Protein AF-A0A7K4URM5-F1 (afdb_monomer_lite)

InterPro domains:
  IPR019166 MICOS complex subunit MIC26/MIC27 [PF09769] (42-158)
  IPR033182 MICOS complex subunit MIC26/MIC27, animal [PTHR14564] (3-161)

pLDDT: mean 78.67, std 17.74, range [37.38, 96.62]

Secondary structure (DSSP, 8-state):
----PPPPP---PPP------PPPP----------GGGS-SS-PPPP-PPP--PPPPHHHHHHHHHHHHHHHHHHHHHHHHHHHHHHHHHHHHHHHHHHHHHHS--TTHHHHHHHHHHHHHHHHHHHTTS-TTHHHHHHHHHHHHHHHHH-HHHHHHHHT-

Foldseek 3Di:
DDDDDDDDDDDDDDDDDDDDDDDPDDDDDDDDDDDPVPDPPDDDDDDPDDDDDDDQDPVSVVVVVVVVVVVVVVVVVVVVVVVVVVVVVVVVVVVVVVVVCVVPPDPLPVVLVVQLVVQLVVQCVVCPPHDPCSNPCSSVVSSVVSNCVSPVVVVVVVVVD

Sequence (161 aa):
LSQVAKLAAVSSGLPFVCITVYAAAKEEYKSQLVKPDKLPIYGAPPPKSKYIEEQPGHLQQQLLAVRSTIGRYFGWCQSAYVFVKNGIMDSIQFGKDAYVYLNNPPPDFLPKATVVTVSGLAGVVLARKGSRFKKIAYPLGLTTVGYSVCYPAQSVVIAKV

Radius of gyration: 39.96 Å; chains: 1; bounding box: 80×60×84 Å

Organism: NCBI:txid337173

Structure (mmCIF, N/CA/C/O backbone):
data_AF-A0A7K4URM5-F1
#
_entry.id   AF-A0A7K4URM5-F1
#
loop_
_atom_site.group_PDB
_atom_site.id
_atom_site.type_symbol
_atom_site.label_atom_id
_atom_site.label_alt_id
_atom_site.label_comp_id
_atom_site.label_asym_id
_atom_site.label_entity_id
_atom_site.label_seq_id
_atom_site.pdbx_PDB_ins_code
_atom_site.Cartn_x
_atom_site.Cartn_y
_atom_site.Cartn_z
_atom_site.occupancy
_atom_site.B_iso_or_equiv
_atom_site.auth_seq_id
_atom_site.auth_comp_id
_atom_site.auth_asym_id
_atom_site.auth_atom_id
_atom_site.pdbx_PDB_model_num
ATOM 1 N N . LEU A 1 1 ? 15.299 20.041 58.512 1.00 41.16 1 LEU A N 1
ATOM 2 C CA . LEU A 1 1 ? 15.153 18.568 58.533 1.00 41.16 1 LEU A CA 1
ATOM 3 C C . LEU A 1 1 ? 13.776 18.233 57.978 1.00 41.16 1 LEU A C 1
ATOM 5 O O . LEU A 1 1 ? 12.783 18.473 58.647 1.00 41.16 1 LEU A O 1
ATOM 9 N N . SER A 1 2 ? 13.715 17.831 56.710 1.00 37.38 2 SER A N 1
ATOM 10 C CA . SER A 1 2 ? 12.476 17.563 55.970 1.00 37.38 2 SER A CA 1
ATOM 11 C C . SER A 1 2 ? 11.908 16.192 56.343 1.00 37.38 2 SER A C 1
ATOM 13 O O . SER A 1 2 ? 12.566 15.176 56.122 1.00 37.38 2 SER A O 1
ATOM 15 N N . GLN A 1 3 ? 10.696 16.156 56.894 1.00 40.53 3 GLN A N 1
ATOM 16 C CA . GLN A 1 3 ? 10.012 14.921 57.272 1.00 40.53 3 GLN A CA 1
ATOM 17 C C . GLN A 1 3 ? 9.171 14.423 56.088 1.00 40.53 3 GLN A C 1
ATOM 19 O O . GLN A 1 3 ? 8.219 15.075 55.668 1.00 40.53 3 GLN A O 1
ATOM 24 N N . VAL A 1 4 ? 9.560 13.283 55.513 1.00 46.72 4 VAL A N 1
ATOM 25 C CA . VAL A 1 4 ? 8.873 12.653 54.377 1.00 46.72 4 VAL A CA 1
ATOM 26 C C . VAL A 1 4 ? 7.826 11.684 54.922 1.00 46.72 4 VAL A C 1
ATOM 28 O O . VAL A 1 4 ? 8.173 10.659 55.506 1.00 46.72 4 VAL A O 1
ATOM 31 N N . ALA A 1 5 ? 6.544 11.999 54.741 1.00 44.53 5 ALA A N 1
ATOM 32 C CA . ALA A 1 5 ? 5.446 11.094 55.062 1.00 44.53 5 ALA A CA 1
ATOM 33 C C . ALA A 1 5 ? 5.187 10.148 53.875 1.00 44.53 5 ALA A C 1
ATOM 35 O O . ALA A 1 5 ? 4.855 10.591 52.777 1.00 44.53 5 ALA A O 1
ATOM 36 N N . LYS A 1 6 ? 5.350 8.837 54.086 1.00 46.41 6 LYS A N 1
ATOM 37 C CA . LYS A 1 6 ? 4.959 7.799 53.120 1.00 46.41 6 LYS A CA 1
ATOM 38 C C . LYS A 1 6 ? 3.453 7.538 53.231 1.00 46.41 6 LYS A C 1
ATOM 40 O O . LYS A 1 6 ? 3.000 7.067 54.269 1.00 46.41 6 LYS A O 1
ATOM 45 N N . LEU A 1 7 ? 2.698 7.781 52.157 1.00 46.56 7 LEU A N 1
ATOM 46 C CA . LEU A 1 7 ? 1.342 7.246 52.001 1.00 46.56 7 LEU A CA 1
ATOM 47 C C . LEU A 1 7 ? 1.430 5.785 51.539 1.00 46.56 7 LEU A C 1
ATOM 49 O O . LEU A 1 7 ? 1.971 5.502 50.471 1.00 46.56 7 LEU A O 1
ATOM 53 N N . ALA A 1 8 ? 0.886 4.867 52.334 1.00 50.28 8 ALA A N 1
ATOM 54 C CA . ALA A 1 8 ? 0.633 3.493 51.920 1.00 50.28 8 ALA A CA 1
ATOM 55 C C . ALA A 1 8 ? -0.807 3.384 51.395 1.00 50.28 8 ALA A C 1
ATOM 57 O O . ALA A 1 8 ? -1.750 3.838 52.042 1.00 50.28 8 ALA A O 1
ATOM 58 N N . ALA A 1 9 ? -0.960 2.805 50.205 1.00 51.31 9 ALA A N 1
ATOM 59 C CA . ALA A 1 9 ? -2.241 2.573 49.556 1.00 51.31 9 ALA A CA 1
ATOM 60 C C . ALA A 1 9 ? -2.998 1.432 50.255 1.00 51.31 9 ALA A C 1
ATOM 62 O O . ALA A 1 9 ? -2.504 0.307 50.316 1.00 51.31 9 ALA A O 1
ATOM 63 N N . VAL A 1 10 ? -4.203 1.712 50.756 1.00 51.28 10 VAL A N 1
ATOM 64 C CA . VAL A 1 10 ? -5.129 0.693 51.266 1.00 51.28 10 VAL A CA 1
ATOM 65 C C . VAL A 1 10 ? -6.229 0.506 50.226 1.00 51.28 10 VAL A C 1
ATOM 67 O O . VAL A 1 10 ? -6.997 1.422 49.945 1.00 51.28 10 VAL A O 1
ATOM 70 N N . SER A 1 11 ? -6.262 -0.680 49.619 1.00 47.03 11 SER A N 1
ATOM 71 C CA . SER A 1 11 ? -7.287 -1.102 48.663 1.00 47.03 11 SER A CA 1
ATOM 72 C C . SER A 1 11 ? -8.643 -1.221 49.365 1.00 47.03 11 SER A C 1
ATOM 74 O O . SER A 1 11 ? -8.797 -2.021 50.286 1.00 47.03 11 SER A O 1
ATOM 76 N N . SER A 1 12 ? -9.633 -0.444 48.925 1.00 51.66 12 SER A N 1
ATOM 77 C CA . SER A 1 12 ? -11.010 -0.473 49.421 1.00 51.66 12 SER A CA 1
ATOM 78 C C . SER A 1 12 ? -11.786 -1.661 48.837 1.00 51.66 12 SER A C 1
ATOM 80 O O . SER A 1 12 ? -12.265 -1.622 47.706 1.00 51.66 12 SER A O 1
ATOM 82 N N . GLY A 1 13 ? -11.931 -2.735 49.615 1.00 57.25 13 GLY A N 1
ATOM 83 C CA . GLY A 1 13 ? -12.899 -3.795 49.323 1.00 57.25 13 GLY A CA 1
ATOM 84 C C . GLY A 1 13 ? -14.325 -3.331 49.642 1.00 57.25 13 GLY A C 1
ATOM 85 O O . GLY A 1 13 ? -14.610 -2.953 50.775 1.00 57.25 13 GLY A O 1
ATOM 86 N N . LEU A 1 14 ? -15.218 -3.348 48.650 1.00 58.94 14 LEU A N 1
ATOM 87 C CA . LEU A 1 14 ? -16.664 -3.159 48.832 1.00 58.94 14 LEU A CA 1
ATOM 88 C C . LEU A 1 14 ? -17.258 -4.383 49.557 1.00 58.94 14 LEU A C 1
ATOM 90 O O . LEU A 1 14 ? -17.086 -5.499 49.062 1.00 58.94 14 LEU A O 1
ATOM 94 N N . PRO A 1 15 ? -17.974 -4.227 50.686 1.00 51.03 15 PRO A N 1
ATOM 95 C CA . PRO A 1 15 ? -18.645 -5.356 51.313 1.00 51.03 15 PRO A CA 1
ATOM 96 C C . PRO A 1 15 ? -19.917 -5.713 50.531 1.00 51.03 15 PRO A C 1
ATOM 98 O O . PRO A 1 15 ? -20.825 -4.897 50.375 1.00 51.03 15 PRO A O 1
ATOM 101 N N . PHE A 1 16 ? -19.982 -6.954 50.047 1.00 47.41 16 PHE A N 1
ATOM 102 C CA . PHE A 1 16 ? -21.214 -7.583 49.573 1.00 47.41 16 PHE A CA 1
ATOM 103 C C . PHE A 1 16 ? -22.203 -7.684 50.742 1.00 47.41 16 PHE A C 1
ATOM 105 O O . PHE A 1 16 ? -21.964 -8.417 51.701 1.00 47.41 16 PHE A O 1
ATOM 112 N N . VAL A 1 17 ? -23.318 -6.958 50.669 1.00 52.44 17 VAL A N 1
ATOM 113 C CA . VAL A 1 17 ? -24.430 -7.111 51.615 1.00 52.44 17 VAL A CA 1
ATOM 114 C C . VAL A 1 17 ? -25.369 -8.186 51.069 1.00 52.44 17 VAL A C 1
ATOM 116 O O . VAL A 1 17 ? -26.132 -7.941 50.138 1.00 52.44 17 VAL A O 1
ATOM 119 N N . CYS A 1 18 ? -25.304 -9.392 51.637 1.00 46.22 18 CYS A N 1
ATOM 120 C CA . CYS A 1 18 ? -26.307 -10.432 51.412 1.00 46.22 18 CYS A CA 1
ATOM 121 C C . CYS A 1 18 ? -27.510 -10.180 52.326 1.00 46.22 18 CYS A C 1
ATOM 123 O O . CYS A 1 18 ? -27.387 -10.221 53.549 1.00 46.22 18 CYS A O 1
ATOM 125 N N . ILE A 1 19 ? -28.676 -9.930 51.733 1.00 51.81 19 ILE A N 1
ATOM 126 C CA . ILE A 1 19 ? -29.947 -9.835 52.455 1.00 51.81 19 ILE A CA 1
ATOM 127 C C . ILE A 1 19 ? -30.524 -11.247 52.561 1.00 51.81 19 ILE A C 1
ATOM 129 O O . ILE A 1 19 ? -30.993 -11.808 51.571 1.00 51.81 19 ILE A O 1
ATOM 133 N N . THR A 1 20 ? -30.496 -11.824 53.759 1.00 46.25 20 THR A N 1
ATOM 134 C CA . THR A 1 20 ? -31.154 -13.105 54.037 1.00 46.25 20 THR A CA 1
ATOM 135 C C . THR A 1 20 ? -32.595 -12.833 54.454 1.00 46.25 20 THR A C 1
ATOM 137 O O . THR A 1 20 ? -32.854 -12.326 55.544 1.00 46.25 20 THR A O 1
ATOM 140 N N . VAL A 1 21 ? -33.543 -13.143 53.572 1.00 53.16 21 VAL A N 1
ATOM 141 C CA . VAL A 1 21 ? -34.976 -13.027 53.860 1.00 53.16 21 VAL A CA 1
ATOM 142 C C . VAL A 1 21 ? -35.427 -14.307 54.559 1.00 53.16 21 VAL A C 1
ATOM 144 O O . VAL A 1 21 ? -35.397 -15.383 53.964 1.00 53.16 21 VAL A O 1
ATOM 147 N N . TYR A 1 22 ? -35.847 -14.203 55.818 1.00 47.59 22 TYR A N 1
ATOM 148 C CA . TYR A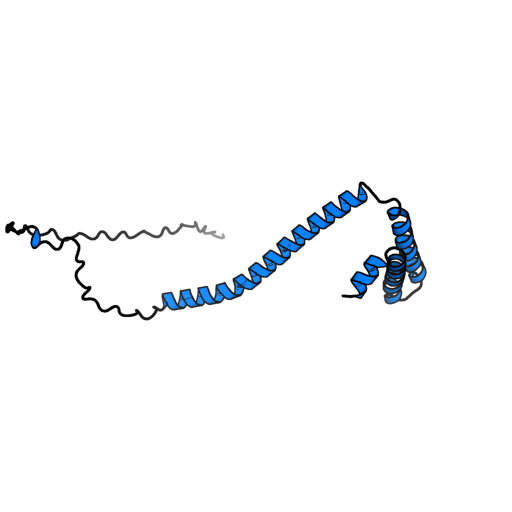 1 22 ? -36.501 -15.307 56.516 1.00 47.59 22 TYR A CA 1
ATOM 149 C C . TYR A 1 22 ? -37.979 -15.342 56.126 1.00 47.59 22 TYR A C 1
ATOM 151 O O . TYR A 1 22 ? -38.726 -14.396 56.375 1.00 47.59 22 TYR A O 1
ATOM 159 N N . ALA A 1 23 ? -38.399 -16.438 55.496 1.00 54.81 23 ALA A N 1
ATOM 160 C CA . ALA A 1 23 ? -39.809 -16.721 55.281 1.00 54.81 23 ALA A CA 1
ATOM 161 C C . ALA A 1 23 ? -40.463 -17.043 56.632 1.00 54.81 23 ALA A C 1
ATOM 163 O O . ALA A 1 23 ? -39.982 -17.909 57.365 1.00 54.81 23 ALA A O 1
ATOM 164 N N . ALA A 1 24 ? -41.550 -16.338 56.953 1.00 47.06 24 ALA A N 1
ATOM 165 C CA . ALA A 1 24 ? -42.372 -16.620 58.122 1.00 47.06 24 ALA A CA 1
ATOM 166 C C . ALA A 1 24 ? -42.813 -18.090 58.098 1.00 47.06 24 ALA A C 1
ATOM 168 O O . ALA A 1 24 ? -43.353 -18.569 57.095 1.00 47.06 24 ALA A O 1
ATOM 169 N N . ALA A 1 25 ? -42.549 -18.803 59.195 1.00 51.69 25 ALA A N 1
ATOM 170 C CA . ALA A 1 25 ? -43.006 -20.168 59.382 1.00 51.69 25 ALA A CA 1
ATOM 171 C C . ALA A 1 25 ? -44.529 -20.201 59.209 1.00 51.69 25 ALA A C 1
ATOM 173 O O . ALA A 1 25 ? -45.259 -19.454 59.861 1.00 51.69 25 ALA A O 1
ATOM 174 N N . LYS A 1 26 ? -45.000 -21.033 58.275 1.00 48.06 26 LYS A N 1
ATOM 175 C CA . LYS A 1 26 ? -46.424 -21.320 58.131 1.00 48.06 26 LYS A CA 1
ATOM 176 C C . LYS A 1 26 ? -46.890 -21.991 59.418 1.00 48.06 26 LYS A C 1
ATOM 178 O O . LYS A 1 26 ? -46.467 -23.105 59.707 1.00 48.06 26 LYS A O 1
ATOM 183 N N . GLU A 1 27 ? -47.761 -21.299 60.139 1.00 52.41 27 GLU A N 1
ATOM 184 C CA . GLU A 1 27 ? -48.653 -21.873 61.144 1.00 52.41 27 GLU A CA 1
ATOM 185 C C . GLU A 1 27 ? -49.268 -23.183 60.616 1.00 52.41 27 GLU A C 1
ATOM 187 O O . GLU A 1 27 ? -49.679 -23.267 59.451 1.00 52.41 27 GLU A O 1
ATOM 192 N N . GLU A 1 28 ? -49.297 -24.211 61.466 1.00 48.06 28 GLU A N 1
ATOM 193 C CA . GLU A 1 28 ? -49.818 -25.540 61.145 1.00 48.06 28 GLU A CA 1
ATOM 194 C C . GLU A 1 28 ? -51.297 -25.463 60.746 1.00 48.06 28 GLU A C 1
ATOM 196 O O . GLU A 1 28 ? -52.201 -25.252 61.556 1.00 48.06 28 GLU A O 1
ATOM 201 N N . TYR A 1 29 ? -51.561 -25.658 59.457 1.00 50.56 29 TYR A N 1
ATOM 202 C CA . TYR A 1 29 ? -52.914 -25.773 58.937 1.00 50.56 29 TYR A CA 1
ATOM 203 C C . TYR A 1 29 ? -53.456 -27.180 59.222 1.00 50.56 29 TYR A C 1
ATOM 205 O O . TYR A 1 29 ? -52.931 -28.170 58.709 1.00 50.56 29 TYR A O 1
ATOM 213 N N . LYS A 1 30 ? -54.541 -27.270 60.006 1.00 49.47 30 LYS A N 1
ATOM 214 C CA . LYS A 1 30 ? -55.356 -28.488 60.151 1.00 49.47 30 LYS A CA 1
ATOM 215 C C . LYS A 1 30 ? -55.740 -29.008 58.765 1.00 49.47 30 LYS A C 1
ATOM 217 O O . LYS A 1 30 ? -56.446 -28.329 58.024 1.00 49.47 30 LYS A O 1
ATOM 222 N N . SER A 1 31 ? -55.302 -30.215 58.423 1.00 49.12 31 SER A N 1
ATOM 223 C CA . SER A 1 31 ? -55.581 -30.858 57.140 1.00 49.12 31 SER A CA 1
ATOM 224 C C . SER A 1 31 ? -57.080 -31.128 56.965 1.00 49.12 31 SER A C 1
ATOM 226 O O . SER A 1 31 ? -57.623 -32.138 57.407 1.00 49.12 31 SER A O 1
ATOM 228 N N . GLN A 1 32 ? -57.771 -30.215 56.285 1.00 60.09 32 GLN A N 1
ATOM 229 C CA . GLN A 1 32 ? -59.084 -30.487 55.715 1.00 60.09 32 GLN A CA 1
ATOM 230 C C . GLN A 1 32 ? -58.893 -31.344 54.455 1.00 60.09 32 GLN A C 1
ATOM 232 O O . GLN A 1 32 ? -58.167 -30.963 53.538 1.00 60.09 32 GLN A O 1
ATOM 237 N N . LEU A 1 33 ? -59.516 -32.523 54.415 1.00 59.22 33 LEU A N 1
ATOM 238 C CA . LEU A 1 33 ? -59.434 -33.454 53.289 1.00 59.22 33 LEU A CA 1
ATOM 239 C C . LEU A 1 33 ? -60.178 -32.868 52.073 1.00 59.22 33 LEU A C 1
ATOM 241 O O . LEU A 1 33 ? -61.408 -32.820 52.053 1.00 59.22 33 LEU A O 1
ATOM 245 N N . VAL A 1 34 ? -59.438 -32.395 51.066 1.00 61.19 34 VAL A N 1
ATOM 246 C CA . VAL A 1 34 ? -59.984 -31.810 49.827 1.00 61.19 34 VAL A CA 1
ATOM 247 C C . VAL A 1 34 ? -59.828 -32.804 48.672 1.00 61.19 34 VAL A C 1
ATOM 249 O O . VAL A 1 34 ? -58.768 -33.399 48.496 1.00 61.19 34 VAL A O 1
ATOM 252 N N . LYS A 1 35 ? -60.894 -33.000 47.883 1.00 59.56 35 LYS A N 1
ATOM 253 C CA . LYS A 1 35 ? -60.892 -33.887 46.705 1.00 59.56 35 LYS A CA 1
ATOM 254 C C . LYS A 1 35 ? -59.940 -33.362 45.610 1.00 59.56 35 LYS A C 1
ATOM 256 O O . LYS A 1 35 ? -59.932 -32.153 45.374 1.00 59.56 35 LYS A O 1
ATOM 261 N N . PRO A 1 36 ? -59.207 -34.239 44.898 1.00 60.53 36 PRO A N 1
ATOM 262 C CA . PRO A 1 36 ? -58.201 -33.845 43.905 1.00 60.53 36 PRO A CA 1
ATOM 263 C C . PRO A 1 36 ? -58.746 -32.996 42.743 1.00 60.53 36 PRO A C 1
ATOM 265 O O . PRO A 1 36 ? -58.026 -32.144 42.238 1.00 60.53 36 PRO A O 1
ATOM 268 N N . ASP A 1 37 ? -60.034 -33.116 42.404 1.00 60.41 37 ASP A N 1
ATOM 269 C CA . ASP A 1 37 ? -60.695 -32.304 41.362 1.00 60.41 37 ASP A CA 1
ATOM 270 C C . ASP A 1 37 ? -60.879 -30.821 41.735 1.00 60.41 37 ASP A C 1
ATOM 272 O O . ASP A 1 37 ? -61.262 -29.998 40.905 1.00 60.41 37 ASP A O 1
ATOM 276 N N . LYS A 1 38 ? -60.659 -30.465 43.006 1.00 58.09 38 LYS A N 1
ATOM 277 C CA . LYS A 1 38 ? -60.761 -29.090 43.525 1.00 58.09 38 LYS A CA 1
ATOM 278 C C . LYS A 1 38 ? -59.392 -28.429 43.702 1.00 58.09 38 LYS A C 1
ATOM 280 O O . LYS A 1 38 ? -59.335 -27.275 44.122 1.00 58.09 38 LYS A O 1
ATOM 285 N N . LEU A 1 39 ? -58.301 -29.141 43.414 1.00 60.12 39 LEU A N 1
ATOM 286 C CA . LEU A 1 39 ? -56.954 -28.586 43.471 1.00 60.12 39 LEU A CA 1
ATOM 287 C C . LEU A 1 39 ? -56.656 -27.896 42.132 1.00 60.12 39 LEU A C 1
ATOM 289 O O . LEU A 1 39 ? -56.814 -28.519 41.084 1.00 60.12 39 LEU A O 1
ATOM 293 N N . PRO A 1 40 ? -56.247 -26.618 42.118 1.00 61.84 40 PRO A N 1
ATOM 294 C CA . PRO A 1 40 ? -55.874 -25.946 40.881 1.00 61.84 40 PRO A CA 1
ATOM 295 C C . PRO A 1 40 ? -54.568 -26.562 40.365 1.00 61.84 40 PRO A C 1
ATOM 297 O O . PRO A 1 40 ? -53.489 -26.186 40.810 1.00 61.84 40 PRO A O 1
ATOM 300 N N . ILE A 1 41 ? -54.659 -27.539 39.457 1.00 65.19 41 ILE A N 1
ATOM 301 C CA . ILE A 1 41 ? -53.486 -28.317 39.030 1.00 65.19 41 ILE A CA 1
ATOM 302 C C . ILE A 1 41 ? -52.531 -27.466 38.165 1.00 65.19 41 ILE A C 1
ATOM 304 O O . ILE A 1 41 ? -51.325 -27.625 38.297 1.00 65.19 41 ILE A O 1
ATOM 308 N N . TYR A 1 42 ? -53.017 -26.495 37.373 1.00 66.62 42 TYR A N 1
ATOM 309 C CA . TYR A 1 42 ? -52.151 -25.603 36.564 1.00 66.62 42 TYR A CA 1
ATOM 310 C C . TYR A 1 42 ? -52.727 -24.195 36.296 1.00 66.62 42 TYR A C 1
ATOM 312 O O . TYR A 1 42 ? -52.409 -23.562 35.292 1.00 66.62 42 TYR A O 1
ATOM 320 N N . GLY A 1 43 ? -53.593 -23.674 37.167 1.00 63.44 43 GLY A N 1
ATOM 321 C CA . GLY A 1 43 ? -54.146 -22.325 37.007 1.00 63.44 43 GLY A CA 1
ATOM 322 C C . GLY A 1 43 ? -53.358 -21.295 37.807 1.00 63.44 43 GLY A C 1
ATOM 323 O O . GLY A 1 43 ? -53.650 -21.111 38.987 1.00 63.44 43 GLY A O 1
ATOM 324 N N . ALA A 1 44 ? -52.383 -20.616 37.195 1.00 64.44 44 ALA A N 1
ATOM 325 C CA . ALA A 1 44 ? -51.766 -19.453 37.831 1.00 64.44 44 ALA A CA 1
ATOM 326 C C . ALA A 1 44 ? -52.858 -18.385 38.062 1.00 64.44 44 ALA A C 1
ATOM 328 O O . ALA A 1 44 ? -53.529 -17.998 37.101 1.00 64.44 44 ALA A O 1
ATOM 329 N N . PRO A 1 45 ? -53.098 -17.935 39.308 1.00 68.50 45 PRO A N 1
ATOM 330 C CA . PRO A 1 45 ? -54.133 -16.947 39.579 1.00 68.50 45 PRO A CA 1
ATOM 331 C C . PRO A 1 45 ? -53.834 -15.658 38.798 1.00 68.50 45 PRO A C 1
ATOM 333 O O . PRO A 1 45 ? -52.668 -15.259 38.731 1.00 68.50 45 PRO A O 1
ATOM 336 N N . PRO A 1 46 ? -54.849 -14.995 38.209 1.00 67.50 46 PRO A N 1
ATOM 337 C CA . PRO A 1 46 ? -54.627 -13.771 37.456 1.00 67.50 46 PRO A CA 1
ATOM 338 C C . PRO A 1 46 ? -53.945 -12.740 38.367 1.00 67.50 46 PRO A C 1
ATOM 340 O O . PRO A 1 46 ? -54.421 -12.508 39.488 1.00 67.50 46 PRO A O 1
ATOM 343 N N . PRO A 1 47 ? -52.812 -12.155 37.940 1.00 66.12 47 PRO A N 1
ATOM 344 C CA . PRO A 1 47 ? -52.060 -11.240 38.779 1.00 66.12 47 PRO A CA 1
ATOM 345 C C . PRO A 1 47 ? -52.937 -10.030 39.108 1.00 66.12 47 PRO A C 1
ATOM 347 O O . PRO A 1 47 ? -53.405 -9.319 38.224 1.00 66.12 47 PRO A O 1
ATOM 350 N N . LYS A 1 48 ? -53.170 -9.790 40.403 1.00 64.31 48 LYS A N 1
ATOM 351 C CA . LYS A 1 48 ? -53.929 -8.626 40.903 1.00 64.31 48 LYS A CA 1
ATOM 352 C C . LYS A 1 48 ? -53.147 -7.310 40.796 1.00 64.31 48 LYS A C 1
ATOM 354 O O . LYS A 1 48 ? -53.655 -6.257 41.168 1.00 64.31 48 LYS A O 1
ATOM 359 N N . SER A 1 49 ? -51.900 -7.365 40.341 1.00 72.62 49 SER A N 1
ATOM 360 C CA . SER A 1 49 ? -51.022 -6.213 40.185 1.00 72.62 49 SER A CA 1
ATOM 361 C C . SER A 1 49 ? -51.197 -5.595 38.801 1.00 72.62 49 SER A C 1
ATOM 363 O O . SER A 1 49 ? -50.969 -6.251 37.785 1.00 72.62 49 SER A O 1
ATOM 365 N N . LYS A 1 50 ? -51.550 -4.310 38.763 1.00 69.88 50 LYS A N 1
ATOM 366 C CA . LYS A 1 50 ? -51.492 -3.504 37.544 1.00 69.88 50 LYS A CA 1
ATOM 367 C C . LYS A 1 50 ? -50.020 -3.222 37.237 1.00 69.88 50 LYS A C 1
ATOM 369 O O . LYS A 1 50 ? -49.332 -2.661 38.085 1.00 69.88 50 LYS A O 1
ATOM 374 N N . TYR A 1 51 ? -49.540 -3.624 36.062 1.00 67.62 51 TYR A N 1
ATOM 375 C CA . TYR A 1 51 ? -48.212 -3.227 35.596 1.00 67.62 51 TYR A CA 1
ATOM 376 C C . TYR A 1 51 ? -48.217 -1.708 35.397 1.00 67.62 51 TYR A C 1
ATOM 378 O O . TYR A 1 51 ? -49.015 -1.181 34.619 1.00 67.62 51 TYR A O 1
ATOM 386 N N . ILE A 1 52 ? -47.402 -1.010 36.180 1.00 67.88 52 ILE A N 1
ATOM 387 C CA . ILE A 1 52 ? -47.185 0.429 36.064 1.00 67.88 52 ILE A CA 1
ATOM 388 C C . ILE A 1 52 ? -45.808 0.568 35.433 1.00 67.88 52 ILE A C 1
ATOM 390 O O . ILE A 1 52 ? -44.831 0.086 36.001 1.00 67.88 52 ILE A O 1
ATOM 394 N N . GLU A 1 53 ? -45.747 1.187 34.257 1.00 69.25 53 GLU A N 1
ATOM 395 C CA . GLU A 1 53 ? -44.483 1.535 33.615 1.00 69.25 53 GLU A CA 1
ATOM 396 C C . GLU A 1 53 ? -43.717 2.464 34.574 1.00 69.25 53 GLU A C 1
ATOM 398 O O . GLU A 1 53 ? -44.127 3.607 34.802 1.00 69.25 53 GLU A O 1
ATOM 403 N N . GLU A 1 54 ? -42.660 1.959 35.214 1.00 68.56 54 GLU A N 1
ATOM 404 C CA . GLU A 1 54 ? -41.830 2.781 36.091 1.00 68.56 54 GLU A CA 1
ATOM 405 C C . GLU A 1 54 ? -41.173 3.876 35.252 1.00 68.56 54 GLU A C 1
ATOM 407 O O . GLU A 1 54 ? -40.477 3.598 34.271 1.00 68.56 54 GLU A O 1
ATOM 412 N N . GLN A 1 55 ? -41.390 5.139 35.633 1.00 71.81 55 GLN A N 1
ATOM 413 C CA . GLN A 1 55 ? -40.644 6.225 35.014 1.00 71.81 55 GLN A CA 1
ATOM 414 C C . GLN A 1 55 ? -39.147 5.994 35.244 1.00 71.81 55 GLN A C 1
ATOM 416 O O . GLN A 1 55 ? -38.747 5.718 36.379 1.00 71.81 55 GLN A O 1
ATOM 421 N N . PRO A 1 56 ? -38.314 6.114 34.194 1.00 73.62 56 PRO A N 1
ATOM 422 C CA . PRO A 1 56 ? -36.902 5.793 34.291 1.00 73.62 56 PRO A CA 1
ATOM 423 C C . PRO A 1 56 ? -36.250 6.666 35.359 1.00 73.62 56 PRO A C 1
ATOM 425 O O . PRO A 1 56 ? -36.253 7.896 35.264 1.00 73.62 56 PRO A O 1
ATOM 428 N N . GLY A 1 57 ? -35.686 6.016 36.375 1.00 83.06 57 GLY A N 1
ATOM 429 C CA . GLY A 1 57 ? -35.010 6.698 37.468 1.00 83.06 57 GLY A CA 1
ATOM 430 C C . GLY A 1 57 ? -33.812 7.508 36.969 1.00 83.06 57 GLY A C 1
ATOM 431 O O . GLY A 1 57 ? -33.278 7.273 35.881 1.00 83.06 57 GLY A O 1
ATOM 432 N N . HIS A 1 58 ? -33.329 8.439 37.791 1.00 81.19 58 HIS A N 1
ATOM 433 C CA . HIS A 1 58 ? -32.220 9.327 37.419 1.00 81.19 58 HIS A CA 1
ATOM 434 C C . HIS A 1 58 ? -30.960 8.553 36.971 1.00 81.19 58 HIS A C 1
ATOM 436 O O . HIS A 1 58 ? -30.280 8.943 36.024 1.00 81.19 58 HIS A O 1
ATOM 442 N N . LEU A 1 59 ? -30.700 7.391 37.585 1.00 86.94 59 LEU A N 1
ATOM 443 C CA . LEU A 1 59 ? -29.608 6.488 37.204 1.00 86.94 59 LEU A CA 1
ATOM 444 C C . LEU A 1 59 ? -29.832 5.811 35.843 1.00 86.94 59 LEU A C 1
ATOM 446 O O . LEU A 1 59 ? -28.891 5.675 35.063 1.00 86.94 59 LEU A O 1
ATOM 450 N N . GLN A 1 60 ? -31.067 5.413 35.525 1.00 85.19 60 GLN A N 1
ATOM 451 C CA . GLN A 1 60 ? -31.394 4.829 34.221 1.00 85.19 60 GLN A CA 1
ATOM 452 C C . GLN A 1 60 ? -31.259 5.872 33.109 1.00 85.19 60 GLN A C 1
ATOM 454 O O . GLN A 1 60 ? -30.727 5.559 32.046 1.00 85.19 60 GLN A O 1
ATOM 459 N N . GLN A 1 61 ? -31.656 7.121 33.369 1.00 87.06 61 GLN A N 1
ATOM 460 C CA . GLN A 1 61 ? -31.463 8.233 32.435 1.00 87.06 61 GLN A CA 1
ATOM 461 C C . GLN A 1 61 ? -29.975 8.520 32.189 1.00 87.06 61 GLN A C 1
ATOM 463 O O . GLN A 1 61 ? -29.566 8.682 31.040 1.00 87.06 61 GLN A O 1
ATOM 468 N N . GLN A 1 62 ? -29.148 8.514 33.239 1.00 89.06 62 GLN A N 1
ATOM 469 C CA . GLN A 1 62 ? -27.693 8.671 33.120 1.00 89.06 62 GLN A CA 1
ATOM 470 C C . GLN A 1 62 ? -27.065 7.529 32.304 1.00 89.06 62 GLN A C 1
ATOM 472 O O . GLN A 1 62 ? -26.278 7.781 31.394 1.00 89.06 62 GLN A O 1
ATOM 477 N N . LEU A 1 63 ? -27.457 6.276 32.556 1.00 90.19 63 LEU A N 1
ATOM 478 C CA . LEU A 1 63 ? -26.978 5.120 31.790 1.00 90.19 63 LEU A CA 1
ATOM 479 C C . LEU A 1 63 ? -27.417 5.162 30.324 1.00 90.19 63 LEU A C 1
ATOM 481 O O . LEU A 1 63 ? -26.631 4.829 29.439 1.00 90.19 63 LEU A O 1
ATOM 485 N N . LEU A 1 64 ? -28.646 5.598 30.048 1.00 87.62 64 LEU A N 1
ATOM 486 C CA . LEU A 1 64 ? -29.137 5.816 28.688 1.00 87.62 64 LEU A CA 1
ATOM 487 C C . LEU A 1 64 ? -28.344 6.921 27.981 1.00 87.62 64 LEU A C 1
ATOM 489 O O . LEU A 1 64 ? -27.941 6.740 26.831 1.00 87.62 64 LEU A O 1
ATOM 493 N N . ALA A 1 65 ? -28.055 8.027 28.672 1.00 87.44 65 ALA A N 1
ATOM 494 C CA . ALA A 1 65 ? -27.244 9.116 28.139 1.00 87.44 65 ALA A CA 1
ATOM 495 C C . ALA A 1 65 ? -25.826 8.638 27.798 1.00 87.44 65 ALA A C 1
ATOM 497 O O . ALA A 1 65 ? -25.368 8.851 26.672 1.00 87.44 65 ALA A O 1
ATOM 498 N N . VAL A 1 66 ? -25.179 7.908 28.711 1.00 90.94 66 VAL A N 1
ATOM 499 C CA . VAL A 1 66 ? -23.856 7.295 28.505 1.00 90.94 66 VAL A CA 1
ATOM 500 C C . VAL A 1 66 ? -23.883 6.294 27.346 1.00 90.94 66 VAL A C 1
ATOM 502 O O . VAL A 1 66 ? -23.039 6.340 26.454 1.00 90.94 66 VAL A O 1
ATOM 505 N N . ARG A 1 67 ? -24.892 5.422 27.278 1.00 88.44 67 ARG A N 1
ATOM 506 C CA . ARG A 1 67 ? -25.040 4.451 26.184 1.00 88.44 67 ARG A CA 1
ATOM 507 C C . ARG A 1 67 ? -25.232 5.133 24.829 1.00 88.44 67 ARG A C 1
ATOM 509 O O . ARG A 1 67 ? -24.635 4.708 23.842 1.00 88.44 67 ARG A O 1
ATOM 516 N N . SER A 1 68 ? -26.034 6.196 24.778 1.00 83.38 68 SER A N 1
ATOM 517 C CA . SER A 1 68 ? -26.280 6.951 23.544 1.00 83.38 68 SER A CA 1
ATOM 518 C C . SER A 1 68 ? -25.034 7.702 23.055 1.00 83.38 68 SER A C 1
ATOM 520 O O . SER A 1 68 ? -24.781 7.763 21.850 1.00 83.38 68 SER A O 1
ATOM 522 N N . THR A 1 69 ? -24.212 8.216 23.976 1.00 83.75 69 THR A N 1
ATOM 523 C CA . THR A 1 69 ? -22.944 8.887 23.651 1.00 83.75 69 THR A CA 1
ATOM 524 C C . THR A 1 69 ? -21.879 7.893 23.199 1.00 83.75 69 THR A C 1
ATOM 526 O O . THR A 1 69 ? -21.231 8.128 22.179 1.00 83.75 69 THR A O 1
ATOM 529 N N . ILE A 1 70 ? -21.752 6.746 23.876 1.00 88.31 70 ILE A N 1
ATOM 530 C CA . ILE A 1 70 ? -20.822 5.674 23.487 1.00 88.31 70 ILE A CA 1
ATOM 531 C C . ILE A 1 70 ? -21.164 5.119 22.098 1.00 88.31 70 ILE A C 1
ATOM 533 O O . ILE A 1 70 ? -20.263 4.897 21.289 1.00 88.31 70 ILE A O 1
ATOM 537 N N . GLY A 1 71 ? -22.453 4.954 21.778 1.00 81.88 71 GLY A N 1
ATOM 538 C CA . GLY A 1 71 ? -22.891 4.451 20.472 1.00 81.88 71 GLY A CA 1
ATOM 539 C C . GLY A 1 71 ? -22.392 5.291 19.289 1.00 81.88 71 GLY A C 1
ATOM 540 O O . GLY A 1 71 ? -21.974 4.731 18.276 1.00 81.88 71 GLY A O 1
ATOM 541 N N . ARG A 1 72 ? -22.353 6.626 19.427 1.00 76.88 72 ARG A N 1
ATOM 542 C CA . ARG A 1 72 ? -21.819 7.523 18.382 1.00 76.88 72 ARG A CA 1
ATOM 543 C C . ARG A 1 72 ? -20.310 7.371 18.181 1.00 76.88 72 ARG A C 1
ATOM 545 O O . ARG A 1 72 ? -19.850 7.393 17.044 1.00 76.88 72 ARG A O 1
ATOM 552 N N . TYR A 1 73 ? -19.548 7.177 19.257 1.00 78.38 73 TYR A N 1
ATOM 553 C CA . TYR A 1 73 ? -18.099 6.967 19.171 1.00 78.38 73 TYR A CA 1
ATOM 554 C C . TYR A 1 73 ? -17.733 5.598 18.587 1.00 78.38 73 TYR A C 1
ATOM 556 O O . TYR A 1 73 ? -16.753 5.478 17.849 1.00 78.38 73 TYR A 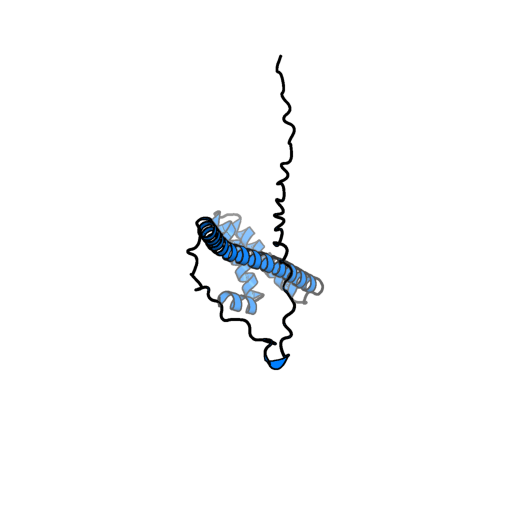O 1
ATOM 564 N N . PHE A 1 74 ? -18.533 4.571 18.879 1.00 87.62 74 PHE A N 1
ATOM 565 C CA . PHE A 1 74 ? -18.244 3.207 18.450 1.00 87.62 74 PHE A CA 1
ATOM 566 C C . PHE A 1 74 ? -18.274 3.049 16.924 1.00 87.62 74 PHE A C 1
ATOM 568 O O . PHE A 1 74 ? -17.386 2.410 16.369 1.00 87.62 74 PHE A O 1
ATOM 575 N N . GLY A 1 75 ? -19.221 3.691 16.228 1.00 83.75 75 GLY A N 1
ATOM 576 C CA . GLY A 1 75 ? -19.310 3.619 14.763 1.00 83.75 75 GLY A CA 1
ATOM 577 C C . GLY A 1 75 ? -18.082 4.196 14.045 1.00 83.75 75 GLY A C 1
ATOM 578 O O . GLY A 1 75 ? -17.569 3.595 13.097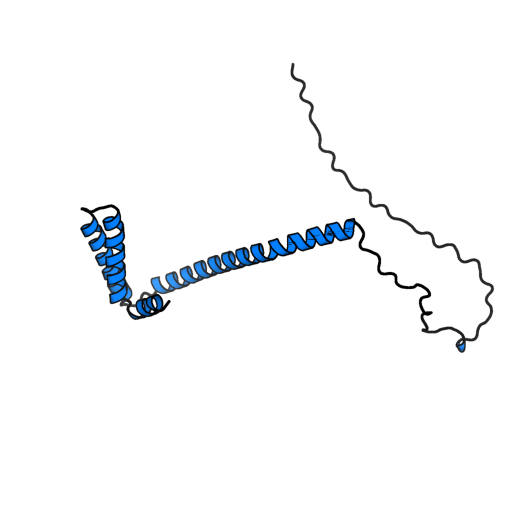 1.00 83.75 75 GLY A O 1
ATOM 579 N N . TRP A 1 76 ? -17.558 5.326 14.530 1.00 86.19 76 TRP A N 1
ATOM 580 C CA . TRP A 1 76 ? -16.333 5.936 13.995 1.00 86.19 76 TRP A CA 1
ATOM 581 C C . TRP A 1 76 ? -15.096 5.084 14.287 1.00 86.19 76 TRP A C 1
ATOM 583 O O . TRP A 1 76 ? -14.298 4.824 13.388 1.00 86.19 76 TRP A O 1
ATOM 593 N N . CYS A 1 77 ? -14.964 4.596 15.524 1.00 87.44 77 CYS A N 1
ATOM 594 C CA . CYS A 1 77 ? -13.849 3.742 15.929 1.00 87.44 77 CYS A CA 1
ATOM 595 C C . CYS A 1 77 ? -13.830 2.422 15.144 1.00 87.44 77 CYS A C 1
ATOM 597 O O . CYS A 1 77 ? -12.789 2.019 14.629 1.00 87.44 77 CYS A O 1
ATOM 599 N N . GLN A 1 78 ? -14.991 1.786 14.974 1.00 91.62 78 GLN A N 1
ATOM 600 C CA . GLN A 1 78 ? -15.131 0.564 14.188 1.00 91.62 78 GLN A CA 1
ATOM 601 C C . GLN A 1 78 ? -14.745 0.793 12.723 1.00 91.62 78 GLN A C 1
ATOM 603 O O . GLN A 1 78 ? -14.022 -0.019 12.150 1.00 91.62 78 GLN A O 1
ATOM 608 N N . SER A 1 79 ? -15.172 1.909 12.131 1.00 88.94 79 SER A N 1
ATOM 609 C CA . SER A 1 79 ? -14.827 2.252 10.746 1.00 88.94 79 SER A CA 1
ATOM 610 C C . SER A 1 79 ? -13.322 2.475 10.577 1.00 88.94 79 SER A C 1
ATOM 612 O O . SER A 1 79 ? -12.715 1.914 9.666 1.00 88.94 79 SER A O 1
ATOM 614 N N . ALA A 1 80 ? -12.697 3.224 11.490 1.00 93.56 80 ALA A N 1
ATOM 615 C CA . ALA A 1 80 ? -11.252 3.439 11.491 1.00 93.56 80 ALA A CA 1
ATOM 616 C C . ALA A 1 80 ? -10.477 2.126 11.689 1.00 93.56 80 ALA A C 1
ATOM 618 O O . ALA A 1 80 ? -9.507 1.864 10.981 1.00 93.56 80 ALA A O 1
ATOM 619 N N . TYR A 1 81 ? -10.934 1.264 12.599 1.00 94.31 81 TYR A N 1
ATOM 620 C CA . TYR A 1 81 ? -10.333 -0.045 12.836 1.00 94.31 81 TYR A CA 1
ATOM 621 C C . TYR A 1 81 ? -10.406 -0.945 11.598 1.00 94.31 81 TYR A C 1
ATOM 623 O O . TYR A 1 81 ? -9.403 -1.548 11.220 1.00 94.31 81 TYR A O 1
ATOM 631 N N . VAL A 1 82 ? -11.566 -1.015 10.936 1.00 95.19 82 VAL A N 1
ATOM 632 C CA . VAL A 1 82 ? -11.735 -1.795 9.701 1.00 95.19 82 VAL A CA 1
ATOM 633 C C . VAL A 1 82 ? -10.855 -1.238 8.584 1.00 95.19 82 VAL A C 1
ATOM 635 O O . VAL A 1 82 ? -10.205 -2.018 7.895 1.00 95.19 82 VAL A O 1
ATOM 638 N N . PHE A 1 83 ? -10.767 0.086 8.441 1.00 94.62 83 PHE A N 1
ATOM 639 C CA . PHE A 1 83 ? -9.884 0.714 7.459 1.00 94.62 83 PHE A CA 1
ATOM 640 C C . PHE A 1 83 ? -8.414 0.350 7.699 1.00 94.62 83 PHE A C 1
ATOM 642 O O . PHE A 1 83 ? -7.733 -0.088 6.776 1.00 94.62 83 PHE A O 1
ATOM 649 N N . VAL A 1 84 ? -7.936 0.456 8.942 1.00 96.62 84 VAL A N 1
ATOM 650 C CA . VAL A 1 84 ? -6.557 0.091 9.301 1.00 96.62 84 VAL A CA 1
ATOM 651 C C . VAL A 1 84 ? -6.310 -1.398 9.074 1.00 96.62 84 VAL A C 1
ATOM 653 O O . VAL A 1 84 ? -5.303 -1.769 8.478 1.00 96.62 84 VAL A O 1
ATOM 656 N N . LYS A 1 85 ? -7.237 -2.263 9.499 1.00 95.62 85 LYS A N 1
ATOM 657 C CA . LYS A 1 85 ? -7.135 -3.712 9.299 1.00 95.62 85 LYS A CA 1
ATOM 658 C C . LYS A 1 85 ? -7.042 -4.066 7.814 1.00 95.62 85 LYS A C 1
ATOM 660 O O . LYS A 1 85 ? -6.173 -4.851 7.438 1.00 95.62 85 LYS A O 1
ATOM 665 N N . ASN A 1 86 ? -7.913 -3.489 6.990 1.00 95.69 86 ASN A N 1
ATOM 666 C 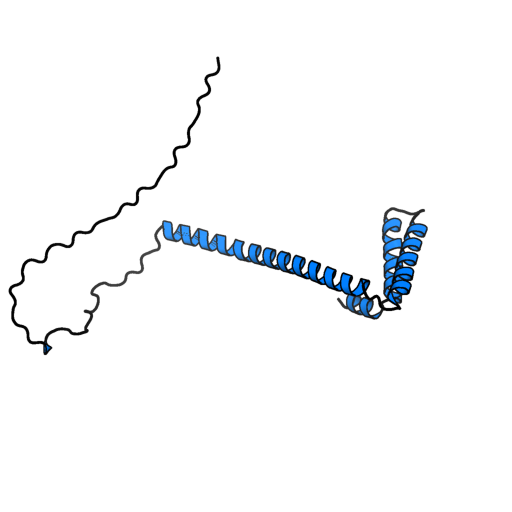CA . ASN A 1 86 ? -7.919 -3.721 5.550 1.00 95.69 86 ASN A CA 1
ATOM 667 C C . ASN A 1 86 ? -6.642 -3.175 4.910 1.00 95.69 86 ASN A C 1
ATOM 669 O O . ASN A 1 86 ? -5.983 -3.913 4.196 1.00 95.69 86 ASN A O 1
ATOM 673 N N . GLY A 1 87 ? -6.211 -1.962 5.264 1.00 94.56 87 GLY A N 1
ATOM 674 C CA . GLY A 1 87 ? -4.962 -1.387 4.761 1.00 94.56 87 GLY A CA 1
ATOM 675 C C . GLY A 1 87 ? -3.730 -2.239 5.091 1.00 94.56 87 GLY A C 1
ATOM 676 O O . GLY A 1 87 ? -2.877 -2.452 4.232 1.00 94.56 87 GLY A O 1
ATOM 677 N N . ILE A 1 88 ? -3.648 -2.791 6.307 1.00 95.88 88 ILE A N 1
ATOM 678 C CA . ILE A 1 88 ? -2.573 -3.723 6.682 1.00 95.88 88 ILE A CA 1
ATOM 679 C C . ILE A 1 88 ? -2.658 -5.000 5.841 1.00 95.88 88 ILE A C 1
ATOM 681 O O . ILE A 1 88 ? -1.649 -5.441 5.294 1.00 95.88 88 ILE A O 1
ATOM 685 N N . MET A 1 89 ? -3.845 -5.591 5.715 1.00 95.94 89 MET A N 1
ATOM 686 C CA . MET A 1 89 ? -4.037 -6.819 4.946 1.00 95.94 89 MET A CA 1
ATOM 687 C C . MET A 1 89 ? -3.700 -6.626 3.461 1.00 95.94 89 MET A C 1
ATOM 689 O O . MET A 1 89 ? -2.968 -7.440 2.899 1.00 95.94 89 MET A O 1
ATOM 693 N N . ASP A 1 90 ? -4.135 -5.515 2.871 1.00 96.06 90 ASP A N 1
ATOM 694 C CA . ASP A 1 90 ? -3.831 -5.124 1.496 1.00 96.06 90 ASP A CA 1
ATOM 695 C C . ASP A 1 90 ? -2.327 -4.911 1.310 1.00 96.06 90 ASP A C 1
ATOM 697 O O . ASP A 1 90 ? -1.761 -5.371 0.324 1.00 96.06 90 ASP A O 1
ATOM 701 N N . SER A 1 91 ? -1.643 -4.298 2.284 1.00 95.31 91 SER A N 1
ATOM 702 C CA . SER A 1 91 ? -0.189 -4.103 2.224 1.00 95.31 91 SER A CA 1
ATOM 703 C C . SER A 1 91 ? 0.585 -5.426 2.247 1.00 95.31 91 SER A C 1
ATOM 705 O O . SER A 1 91 ? 1.539 -5.609 1.488 1.00 95.31 91 SER A O 1
ATOM 707 N N . ILE A 1 92 ? 0.148 -6.385 3.069 1.00 96.25 92 ILE A N 1
ATOM 708 C CA . ILE A 1 92 ? 0.752 -7.719 3.142 1.00 96.25 92 ILE A CA 1
ATOM 709 C C . ILE A 1 92 ? 0.496 -8.471 1.838 1.00 96.25 92 ILE A C 1
ATOM 711 O O . ILE A 1 92 ? 1.397 -9.132 1.322 1.00 96.25 92 ILE A O 1
ATOM 715 N N . GLN A 1 93 ? -0.720 -8.375 1.300 1.00 96.00 93 GLN A N 1
ATOM 716 C CA . GLN A 1 93 ? -1.085 -9.044 0.060 1.00 96.00 93 GLN A CA 1
ATOM 717 C C . GLN A 1 93 ? -0.328 -8.460 -1.135 1.00 96.00 93 GLN A C 1
ATOM 719 O O . GLN A 1 93 ? 0.234 -9.221 -1.917 1.00 96.00 93 GLN A O 1
ATOM 724 N N . PHE A 1 94 ? -0.230 -7.134 -1.221 1.00 95.75 94 PHE A N 1
ATOM 725 C CA . PHE A 1 94 ? 0.587 -6.438 -2.210 1.00 95.75 94 PHE A CA 1
ATOM 726 C C . PHE A 1 94 ? 2.060 -6.851 -2.112 1.00 95.75 94 PHE A C 1
ATOM 728 O O . PHE A 1 94 ? 2.692 -7.134 -3.124 1.00 95.75 94 PHE A O 1
ATOM 735 N N . GLY A 1 95 ? 2.606 -6.956 -0.895 1.00 96.00 95 GLY A N 1
ATOM 736 C CA . GLY A 1 95 ? 3.978 -7.418 -0.678 1.00 96.00 95 GLY A CA 1
ATOM 737 C C . GLY A 1 95 ? 4.204 -8.865 -1.126 1.00 96.00 95 GLY A C 1
ATOM 738 O O . GLY A 1 95 ? 5.216 -9.159 -1.760 1.00 96.00 95 GLY A O 1
ATOM 739 N N . LYS A 1 96 ? 3.257 -9.768 -0.842 1.00 95.94 96 LYS A N 1
ATOM 740 C CA . LYS A 1 96 ? 3.307 -11.162 -1.313 1.00 95.94 96 LYS A CA 1
ATOM 741 C C . LYS A 1 96 ? 3.233 -11.250 -2.834 1.00 95.94 96 LYS A C 1
ATOM 743 O O . LYS A 1 96 ? 4.019 -11.983 -3.425 1.00 95.94 96 LYS A O 1
ATOM 748 N N . ASP A 1 97 ? 2.319 -10.506 -3.446 1.00 94.06 97 ASP A N 1
ATOM 749 C CA . ASP A 1 97 ? 2.151 -10.462 -4.899 1.00 94.06 97 ASP A CA 1
ATOM 750 C C . ASP A 1 97 ? 3.419 -9.929 -5.582 1.00 94.06 97 ASP A C 1
ATOM 752 O O . ASP A 1 97 ? 3.978 -10.576 -6.467 1.00 94.06 97 ASP A O 1
ATOM 756 N N . ALA A 1 98 ? 3.974 -8.830 -5.062 1.00 92.75 98 ALA A N 1
ATOM 757 C CA . ALA A 1 98 ? 5.244 -8.282 -5.520 1.00 92.75 98 ALA A CA 1
ATOM 758 C C . ALA A 1 98 ? 6.404 -9.279 -5.352 1.00 92.75 98 ALA A C 1
ATOM 760 O O . ALA A 1 98 ? 7.226 -9.420 -6.254 1.00 92.75 98 ALA A O 1
ATOM 761 N N . TYR A 1 99 ? 6.473 -10.000 -4.228 1.00 93.06 99 TYR A N 1
ATOM 762 C CA . TYR A 1 99 ? 7.501 -11.017 -3.996 1.00 93.06 99 TYR A CA 1
ATOM 763 C C . TYR A 1 99 ? 7.408 -12.169 -5.005 1.00 93.06 99 TYR A C 1
ATOM 765 O O . TYR A 1 99 ? 8.413 -12.542 -5.607 1.00 93.06 99 TYR A O 1
ATOM 773 N N . VAL A 1 100 ? 6.211 -12.718 -5.231 1.00 93.31 100 VAL A N 1
ATOM 774 C CA . VAL A 1 100 ? 5.990 -13.789 -6.220 1.00 93.31 100 VAL A CA 1
ATOM 775 C C . VAL A 1 100 ? 6.366 -13.318 -7.625 1.00 93.31 100 VAL A C 1
ATOM 777 O O . VAL A 1 100 ? 7.054 -14.041 -8.347 1.00 93.31 100 VAL A O 1
ATOM 780 N N . TYR A 1 101 ? 5.980 -12.092 -7.981 1.00 88.50 101 TYR A N 1
ATOM 781 C CA . TYR A 1 101 ? 6.284 -11.481 -9.270 1.00 88.50 101 TYR A CA 1
ATOM 782 C C . TYR A 1 101 ? 7.789 -11.250 -9.480 1.00 88.50 101 TYR A C 1
ATOM 784 O O . TYR A 1 101 ? 8.314 -11.510 -10.560 1.00 88.50 101 TYR A O 1
ATOM 792 N N . LEU A 1 102 ? 8.511 -10.808 -8.446 1.00 89.00 102 LEU A N 1
ATOM 793 C CA . LEU A 1 102 ? 9.961 -10.605 -8.514 1.00 89.00 102 LEU A CA 1
ATOM 794 C C . LEU A 1 102 ? 10.750 -11.920 -8.536 1.00 89.00 102 LEU A C 1
ATOM 796 O O . LEU A 1 102 ? 11.824 -11.959 -9.131 1.00 89.00 102 LEU A O 1
ATOM 800 N N . ASN A 1 103 ? 10.233 -12.989 -7.924 1.00 90.50 103 ASN A N 1
ATOM 801 C CA . ASN A 1 103 ? 10.876 -14.306 -7.970 1.00 90.50 103 ASN A CA 1
ATOM 802 C C . ASN A 1 103 ? 10.741 -14.998 -9.329 1.00 90.50 103 ASN A C 1
ATOM 804 O O . ASN A 1 103 ? 11.593 -15.811 -9.674 1.00 90.50 103 ASN A O 1
ATOM 808 N N . ASN A 1 104 ? 9.689 -14.698 -10.093 1.00 87.94 104 ASN A N 1
ATOM 809 C CA . ASN A 1 104 ? 9.473 -15.246 -11.432 1.00 87.94 104 ASN A CA 1
ATOM 810 C C . ASN A 1 104 ? 9.152 -14.105 -12.407 1.00 87.94 104 ASN A C 1
ATOM 812 O O . ASN A 1 104 ? 8.002 -13.972 -12.838 1.00 87.94 104 ASN A O 1
ATOM 816 N N . PRO A 1 105 ? 10.139 -13.248 -12.733 1.00 83.75 105 PRO A N 1
ATOM 817 C CA . PRO A 1 105 ? 9.871 -12.069 -13.530 1.00 83.75 105 PRO A CA 1
ATOM 818 C C . PRO A 1 105 ? 9.517 -12.476 -14.965 1.00 83.75 105 PRO A C 1
ATOM 820 O O . PRO A 1 105 ? 10.218 -13.297 -15.567 1.00 83.75 105 PRO A O 1
ATOM 823 N N . PRO A 1 106 ? 8.469 -11.884 -15.561 1.00 84.69 106 PRO A N 1
ATOM 824 C CA . PRO A 1 106 ? 8.224 -12.052 -16.982 1.00 84.69 106 PRO A CA 1
ATOM 825 C C . PRO A 1 106 ? 9.388 -11.431 -17.776 1.00 84.69 106 PRO A C 1
ATOM 827 O O . PRO A 1 106 ? 9.972 -10.435 -17.334 1.00 84.69 106 PRO A O 1
ATOM 830 N N . PRO A 1 107 ? 9.722 -11.968 -18.962 1.00 82.31 107 PRO A N 1
ATOM 831 C CA . PRO A 1 107 ? 10.893 -11.539 -19.735 1.00 82.31 107 PRO A CA 1
ATOM 832 C C . PRO A 1 107 ? 10.878 -10.040 -20.087 1.00 82.31 107 PRO A C 1
ATOM 834 O O . PRO A 1 107 ? 11.929 -9.412 -20.190 1.00 82.31 107 PRO A O 1
ATOM 837 N N . ASP A 1 108 ? 9.691 -9.436 -20.176 1.00 83.94 108 ASP A N 1
ATOM 838 C CA . ASP A 1 108 ? 9.512 -8.019 -20.501 1.00 83.94 108 ASP A CA 1
ATOM 839 C C . ASP A 1 108 ? 9.648 -7.066 -19.299 1.00 83.94 108 ASP A C 1
ATOM 841 O O . ASP A 1 108 ? 9.610 -5.846 -19.473 1.00 83.94 108 ASP A O 1
ATOM 845 N N . PHE A 1 109 ? 9.792 -7.575 -18.070 1.00 86.81 109 PHE A N 1
ATOM 846 C CA . PHE A 1 109 ? 9.810 -6.738 -16.867 1.00 86.81 109 PHE A CA 1
ATOM 847 C C . PHE A 1 109 ? 11.061 -5.861 -16.771 1.00 86.81 109 PHE A C 1
ATOM 849 O O . PHE A 1 109 ? 10.948 -4.649 -16.581 1.00 86.81 109 PHE A O 1
ATOM 856 N N . LEU A 1 110 ? 12.248 -6.456 -16.924 1.00 88.88 110 LEU A N 1
ATOM 857 C CA . LEU A 1 110 ? 13.516 -5.733 -16.802 1.00 88.88 110 LEU A CA 1
ATOM 858 C C . LEU A 1 110 ? 13.671 -4.655 -17.885 1.00 88.88 110 LEU A C 1
ATOM 860 O O . LEU A 1 110 ? 14.001 -3.524 -17.528 1.00 88.88 110 LEU A O 1
ATOM 864 N N . PRO A 1 111 ? 13.377 -4.919 -19.177 1.00 91.38 111 PRO A N 1
ATOM 865 C CA . PRO A 1 111 ? 13.395 -3.873 -20.197 1.00 91.38 111 PRO A CA 1
ATOM 866 C C . PRO A 1 111 ? 12.445 -2.713 -19.874 1.00 91.38 111 PRO A C 1
ATOM 868 O O . PRO A 1 111 ? 12.850 -1.553 -19.942 1.00 91.38 111 PRO A O 1
ATOM 871 N N . LYS A 1 112 ? 11.206 -2.996 -19.448 1.00 90.75 112 LYS A N 1
ATOM 872 C CA . LYS A 1 112 ? 10.227 -1.954 -19.089 1.00 90.75 112 LYS A CA 1
ATOM 873 C C . LYS A 1 112 ? 10.654 -1.153 -17.858 1.00 90.75 112 LYS A C 1
ATOM 875 O O . LYS A 1 112 ? 10.537 0.071 -17.855 1.00 90.75 112 LYS A O 1
ATOM 880 N N . ALA A 1 113 ? 11.190 -1.811 -16.831 1.00 91.19 113 ALA A N 1
ATOM 881 C CA . ALA A 1 113 ? 11.722 -1.143 -15.644 1.00 91.19 113 ALA A CA 1
ATOM 882 C C . ALA A 1 113 ? 12.929 -0.252 -15.990 1.00 91.19 113 ALA A C 1
ATOM 884 O O . ALA A 1 113 ? 13.036 0.876 -15.506 1.00 91.19 113 ALA A O 1
ATOM 885 N N . THR A 1 114 ? 13.802 -0.709 -16.889 1.00 94.31 114 THR A N 1
ATOM 886 C CA . THR A 1 114 ? 14.932 0.079 -17.398 1.00 94.31 114 THR A CA 1
ATOM 887 C C . THR A 1 114 ? 14.456 1.334 -18.122 1.00 94.31 114 THR A C 1
ATOM 889 O O . THR A 1 114 ? 14.952 2.421 -17.848 1.00 94.31 114 THR A O 1
ATOM 892 N N . VAL A 1 115 ? 13.453 1.234 -18.997 1.00 95.00 115 VAL A N 1
ATOM 893 C CA . VAL A 1 115 ? 12.922 2.411 -19.707 1.00 95.00 115 VAL A CA 1
ATOM 894 C C . VAL A 1 115 ? 12.354 3.441 -18.729 1.00 95.00 115 VAL A C 1
ATOM 896 O O . VAL A 1 115 ? 12.672 4.627 -18.828 1.00 95.00 115 VAL A O 1
ATOM 899 N N . VAL A 1 116 ? 11.570 3.005 -17.739 1.00 94.81 116 VAL A N 1
ATOM 900 C CA . VAL A 1 116 ? 10.995 3.906 -16.726 1.00 94.81 116 VAL A CA 1
ATOM 901 C C . VAL A 1 116 ? 12.089 4.572 -15.883 1.00 94.81 116 VAL A C 1
ATOM 903 O O . VAL A 1 116 ? 12.037 5.781 -15.647 1.00 94.81 116 VAL A O 1
ATOM 906 N N . THR A 1 117 ? 13.105 3.817 -15.460 1.00 94.81 117 THR A N 1
ATOM 907 C CA . THR A 1 117 ? 14.210 4.346 -14.642 1.00 94.81 117 THR A CA 1
ATOM 908 C C . THR A 1 117 ? 15.105 5.305 -15.423 1.00 94.81 117 THR A C 1
ATOM 910 O O . THR A 1 117 ? 15.424 6.380 -14.914 1.00 94.81 117 THR A O 1
ATOM 913 N N . VAL A 1 118 ? 15.451 4.982 -16.673 1.00 95.75 118 VAL A N 1
ATOM 914 C CA . VAL A 1 118 ? 16.215 5.867 -17.566 1.00 95.75 118 VAL A CA 1
ATOM 915 C C . VAL A 1 118 ? 15.432 7.145 -17.858 1.00 95.75 118 VAL A C 1
ATOM 917 O O . VAL A 1 118 ? 16.006 8.231 -17.785 1.00 95.75 118 VAL A O 1
ATOM 920 N N . SER A 1 119 ? 14.123 7.050 -18.107 1.00 95.44 119 SER A N 1
ATOM 921 C CA . SER A 1 119 ? 13.264 8.221 -18.323 1.00 95.44 119 SER A CA 1
ATOM 922 C C . SER A 1 119 ? 13.222 9.140 -17.094 1.00 95.44 119 SER A C 1
ATOM 924 O O . SER A 1 119 ? 13.385 10.358 -17.199 1.00 95.44 119 SER A O 1
ATOM 926 N N . GLY A 1 120 ? 13.095 8.562 -15.895 1.00 95.06 120 GLY A N 1
ATOM 927 C CA . GLY A 1 120 ? 13.143 9.322 -14.646 1.00 95.06 120 GLY A CA 1
ATOM 928 C C . GLY A 1 120 ? 14.497 9.975 -14.386 1.00 95.06 120 GLY A C 1
ATOM 929 O O . GLY A 1 120 ? 14.555 11.158 -14.042 1.00 95.06 120 GLY A O 1
ATOM 930 N N . LEU A 1 121 ? 15.593 9.242 -14.606 1.00 94.31 121 LEU A N 1
ATOM 931 C CA . LEU A 1 121 ? 16.953 9.771 -14.493 1.00 94.31 121 LEU A CA 1
ATOM 932 C C . LEU A 1 121 ? 17.202 10.906 -15.487 1.00 94.31 121 LEU A C 1
ATOM 934 O O . LEU A 1 121 ? 17.759 11.934 -15.101 1.00 94.31 121 LEU A O 1
ATOM 938 N N . ALA A 1 122 ? 16.738 10.771 -16.730 1.00 95.12 122 ALA A N 1
ATOM 939 C CA . ALA A 1 122 ? 16.788 11.844 -17.716 1.00 95.12 122 ALA A CA 1
ATOM 940 C C . ALA A 1 122 ? 16.040 13.092 -17.216 1.00 95.12 122 ALA A C 1
ATOM 942 O O . ALA A 1 122 ? 16.560 14.203 -17.323 1.00 95.12 122 ALA A O 1
ATOM 943 N N . GLY A 1 123 ? 14.881 12.918 -16.571 1.00 93.75 123 GLY A N 1
ATOM 944 C CA . GLY A 1 123 ? 14.123 14.012 -15.955 1.00 93.75 123 GLY A CA 1
ATOM 945 C C . GLY A 1 123 ? 14.876 14.703 -14.824 1.00 93.75 123 GLY A C 1
ATOM 946 O O . GLY A 1 123 ? 14.867 15.930 -14.740 1.00 93.75 123 GLY A O 1
ATOM 947 N N . VAL A 1 124 ? 15.596 13.941 -13.995 1.00 94.31 124 VAL A N 1
ATOM 948 C CA . VAL A 1 124 ? 16.455 14.485 -12.929 1.00 94.31 124 VAL A CA 1
ATOM 949 C C . VAL A 1 124 ? 17.637 15.256 -13.513 1.00 94.31 124 VAL A C 1
ATOM 951 O O . VAL A 1 124 ? 17.955 16.348 -13.039 1.00 94.31 124 VAL A O 1
ATOM 954 N N . VAL A 1 125 ? 18.282 14.719 -14.551 1.00 93.94 125 VAL A N 1
ATOM 955 C CA . VAL A 1 125 ? 19.401 15.381 -15.234 1.00 93.94 125 VAL A CA 1
ATOM 956 C C . VAL A 1 125 ? 18.937 16.692 -15.868 1.00 93.94 125 VAL A C 1
ATOM 958 O O . VAL A 1 125 ? 19.582 17.721 -15.663 1.00 93.94 125 VAL A O 1
ATOM 961 N N . LEU A 1 126 ? 17.788 16.691 -16.547 1.00 90.94 126 LEU A N 1
ATOM 962 C CA . LEU A 1 126 ? 17.216 17.882 -17.178 1.00 90.94 126 LEU A CA 1
ATOM 963 C C . LEU A 1 126 ? 16.769 18.930 -16.145 1.00 90.94 126 LEU A C 1
ATOM 965 O O . LEU A 1 126 ? 16.878 20.136 -16.361 1.00 90.94 126 LEU A O 1
ATOM 969 N N . ALA A 1 127 ? 16.338 18.472 -14.972 1.00 91.75 127 ALA A N 1
ATOM 970 C CA . ALA A 1 127 ? 15.989 19.310 -13.838 1.00 91.75 127 ALA A CA 1
ATOM 971 C C . ALA A 1 127 ? 17.185 19.898 -13.063 1.00 91.75 127 ALA A C 1
ATOM 973 O O . ALA A 1 127 ? 16.971 20.779 -12.220 1.00 91.75 127 ALA A O 1
ATOM 974 N N . ARG A 1 128 ? 18.430 19.444 -13.303 1.00 86.62 128 ARG A N 1
ATOM 975 C CA . ARG A 1 128 ? 19.615 19.890 -12.536 1.00 86.62 128 ARG A CA 1
ATOM 976 C C . ARG A 1 128 ? 19.755 21.408 -12.526 1.00 86.62 128 ARG A C 1
ATOM 978 O O . ARG A 1 128 ? 20.008 21.993 -11.472 1.00 86.62 128 ARG A O 1
ATOM 985 N N . LYS A 1 129 ? 19.547 22.041 -13.682 1.00 84.12 129 LYS A N 1
ATOM 986 C CA . LYS A 1 129 ? 19.651 23.491 -13.874 1.00 84.12 129 LYS A CA 1
ATOM 987 C C . LYS A 1 129 ? 18.254 24.105 -14.011 1.00 84.12 129 LYS A C 1
ATOM 989 O O . LYS A 1 129 ? 17.862 24.570 -15.075 1.00 84.12 129 LYS A O 1
ATOM 994 N N . GLY A 1 130 ? 17.468 24.056 -12.934 1.00 81.94 130 GLY A N 1
ATOM 995 C CA . GLY A 1 130 ? 16.086 24.540 -12.930 1.00 81.94 130 GLY A CA 1
ATOM 996 C C . GLY A 1 130 ? 15.548 24.929 -11.551 1.00 81.94 130 GLY A C 1
ATOM 997 O O . GLY A 1 130 ? 16.162 24.660 -10.517 1.00 81.94 130 GLY A O 1
ATOM 998 N N . SER A 1 131 ? 14.374 25.570 -11.556 1.00 86.94 131 SER A N 1
ATOM 999 C CA . SER A 1 131 ? 13.613 25.941 -10.353 1.00 86.94 131 SER A CA 1
ATOM 1000 C C . SER A 1 131 ? 13.191 24.710 -9.535 1.00 86.94 131 SER A C 1
ATOM 1002 O O . SER A 1 131 ? 13.098 23.600 -10.064 1.00 86.94 131 SER A O 1
ATOM 1004 N N . ARG A 1 132 ? 12.883 24.910 -8.246 1.00 89.31 132 ARG A N 1
ATOM 1005 C CA . ARG A 1 132 ? 12.405 23.870 -7.311 1.00 89.31 132 ARG A CA 1
ATOM 1006 C C . ARG A 1 132 ? 11.222 23.080 -7.883 1.00 89.31 132 ARG A C 1
ATOM 1008 O O . ARG A 1 132 ? 11.178 21.869 -7.718 1.00 89.31 132 ARG A O 1
ATOM 1015 N N . PHE A 1 133 ? 10.333 23.742 -8.627 1.00 90.94 133 PHE A N 1
ATOM 1016 C CA . PHE A 1 133 ? 9.217 23.088 -9.313 1.00 90.94 133 PHE A CA 1
ATOM 1017 C C . PHE A 1 133 ? 9.678 22.156 -10.446 1.00 90.94 133 PHE A C 1
ATOM 1019 O O . PHE A 1 133 ? 9.264 21.004 -10.502 1.00 90.94 133 PHE A O 1
ATOM 1026 N N . LYS A 1 134 ? 10.603 22.608 -11.307 1.00 88.50 134 LYS A N 1
ATOM 1027 C CA . LYS A 1 134 ? 11.169 21.802 -12.409 1.00 88.50 134 LYS A CA 1
ATOM 1028 C C . LYS A 1 134 ? 11.879 20.544 -11.895 1.00 88.50 134 LYS A C 1
ATOM 1030 O O . LYS A 1 134 ? 11.827 19.512 -12.551 1.00 88.50 134 LYS A O 1
ATOM 1035 N N . LYS A 1 135 ? 12.468 20.611 -10.696 1.00 91.00 135 LYS A N 1
ATOM 1036 C CA . LYS A 1 135 ? 13.078 19.459 -10.010 1.00 91.00 135 LYS A CA 1
ATOM 1037 C C . LYS A 1 135 ? 12.107 18.357 -9.612 1.00 91.00 135 LYS A C 1
ATOM 1039 O O . LYS A 1 135 ? 12.550 17.229 -9.446 1.00 91.00 135 LYS A O 1
ATOM 1044 N N . ILE A 1 136 ? 10.821 18.667 -9.499 1.00 93.81 136 ILE A N 1
ATOM 1045 C CA . ILE A 1 136 ? 9.776 17.698 -9.165 1.00 93.81 136 ILE A CA 1
ATOM 1046 C C . ILE A 1 136 ? 9.002 17.326 -10.430 1.00 93.81 136 ILE A C 1
ATOM 1048 O O . ILE A 1 136 ? 8.854 16.148 -10.737 1.00 93.81 136 ILE A O 1
ATOM 1052 N N . ALA A 1 137 ? 8.583 18.326 -11.207 1.00 95.00 137 ALA A N 1
ATOM 1053 C CA . ALA A 1 137 ? 7.743 18.137 -12.381 1.00 95.00 137 ALA A CA 1
ATOM 1054 C C . ALA A 1 137 ? 8.431 17.355 -13.512 1.00 95.00 137 ALA A C 1
ATOM 1056 O O . ALA A 1 137 ? 7.774 16.529 -14.133 1.00 95.00 137 ALA A O 1
ATOM 1057 N N . TYR A 1 138 ? 9.728 17.567 -13.785 1.00 93.50 138 TYR A N 1
ATOM 1058 C CA . TYR A 1 138 ? 10.398 16.856 -14.884 1.00 93.50 138 TYR A CA 1
ATOM 1059 C C . TYR A 1 138 ? 10.626 15.368 -14.605 1.00 93.50 138 TYR A C 1
ATOM 1061 O O . TYR A 1 138 ? 10.275 14.573 -15.474 1.00 93.50 138 TYR A O 1
ATOM 1069 N N . PRO A 1 139 ? 11.163 14.948 -13.441 1.00 94.25 139 PRO A N 1
ATOM 1070 C CA . PRO A 1 139 ? 11.244 13.529 -13.118 1.00 94.25 139 PRO A CA 1
ATOM 1071 C C . PRO A 1 139 ? 9.871 12.865 -13.131 1.00 94.25 139 PRO A C 1
ATOM 1073 O O . PRO A 1 139 ? 9.738 11.841 -13.782 1.00 94.25 139 PRO A O 1
ATOM 1076 N N . LEU A 1 140 ? 8.857 13.470 -12.493 1.00 95.06 140 LEU A N 1
ATOM 1077 C CA . LEU A 1 140 ? 7.491 12.932 -12.474 1.00 95.06 140 LEU A CA 1
ATOM 1078 C C . LEU A 1 140 ? 6.882 12.840 -13.872 1.00 95.06 140 LEU A C 1
ATOM 1080 O O . LEU A 1 140 ? 6.320 11.814 -14.221 1.00 95.06 140 LEU A O 1
ATOM 1084 N N . GLY A 1 141 ? 6.992 13.892 -14.680 1.00 94.94 141 GLY A N 1
ATOM 1085 C CA . GLY A 1 141 ? 6.431 13.910 -16.028 1.00 94.94 141 GLY A CA 1
ATOM 1086 C C . GLY A 1 141 ? 7.114 12.911 -16.958 1.00 94.94 141 GLY A C 1
ATOM 1087 O O . GLY A 1 141 ? 6.451 12.209 -17.712 1.00 94.94 141 GLY A O 1
ATOM 1088 N N . LEU A 1 142 ? 8.443 12.800 -16.903 1.00 94.19 142 LEU A N 1
ATOM 1089 C CA . LEU A 1 142 ? 9.150 11.842 -17.750 1.00 94.19 142 LEU A CA 1
ATOM 1090 C C . LEU A 1 142 ? 8.971 10.399 -17.264 1.00 94.19 142 LEU A C 1
ATOM 1092 O O . LEU A 1 142 ? 8.827 9.505 -18.102 1.00 94.19 142 LEU A O 1
ATOM 1096 N N . THR A 1 143 ? 8.910 10.130 -15.954 1.00 95.75 143 THR A N 1
ATOM 1097 C CA . THR A 1 143 ? 8.566 8.781 -15.474 1.00 95.75 143 THR A CA 1
ATOM 1098 C C . THR A 1 143 ? 7.142 8.395 -15.837 1.00 95.75 143 THR A C 1
ATOM 1100 O O . THR A 1 143 ? 6.945 7.257 -16.251 1.00 95.75 143 THR A O 1
ATOM 1103 N N . THR A 1 144 ? 6.159 9.298 -15.745 1.00 95.19 144 THR A N 1
ATOM 1104 C CA . THR A 1 144 ? 4.771 8.982 -16.123 1.00 95.19 144 THR A CA 1
ATOM 1105 C C . THR A 1 144 ? 4.638 8.715 -17.616 1.00 95.19 144 THR A C 1
ATOM 1107 O O . THR A 1 144 ? 3.975 7.752 -17.991 1.00 95.19 144 THR A O 1
ATOM 1110 N N . VAL A 1 145 ? 5.320 9.484 -18.472 1.00 94.75 145 VAL A N 1
ATOM 1111 C CA . VAL A 1 145 ? 5.375 9.211 -19.918 1.00 94.75 145 VAL A CA 1
ATOM 1112 C C . VAL A 1 145 ? 6.043 7.862 -20.192 1.00 94.75 145 VAL A C 1
ATOM 1114 O O . VAL A 1 145 ? 5.481 7.038 -20.910 1.00 94.75 145 VAL A O 1
ATOM 1117 N N . GLY A 1 146 ? 7.201 7.594 -19.578 1.00 93.12 146 GLY A N 1
ATOM 11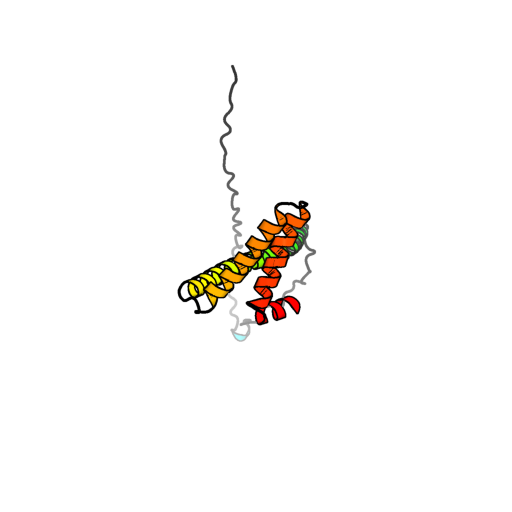18 C CA . GLY A 1 146 ? 7.896 6.311 -19.725 1.00 93.12 146 GLY A CA 1
ATOM 1119 C C . GLY A 1 146 ? 7.041 5.128 -19.262 1.00 93.12 146 GLY A C 1
ATOM 1120 O O . GLY A 1 146 ? 6.963 4.106 -19.938 1.00 93.12 146 GLY A O 1
ATOM 1121 N N . TYR A 1 147 ? 6.327 5.291 -18.149 1.00 94.56 147 TYR A N 1
ATOM 1122 C CA . TYR A 1 147 ? 5.399 4.290 -17.636 1.00 94.56 147 TYR A CA 1
ATOM 1123 C C . TYR A 1 147 ? 4.202 4.089 -18.571 1.00 94.56 147 TYR A C 1
ATOM 1125 O O . TYR A 1 147 ? 3.845 2.950 -18.858 1.00 94.56 147 TYR A O 1
ATOM 1133 N N . SER A 1 148 ? 3.635 5.168 -19.119 1.00 93.56 148 SER A N 1
ATOM 1134 C CA . SER A 1 148 ? 2.493 5.097 -20.035 1.00 93.56 148 SER A CA 1
ATOM 1135 C C . SER A 1 148 ? 2.806 4.377 -21.340 1.00 93.56 148 SER A C 1
ATOM 1137 O O . SER A 1 148 ? 1.941 3.678 -21.864 1.00 93.56 148 SER A O 1
ATOM 1139 N N . VAL A 1 149 ? 4.024 4.525 -21.865 1.00 93.19 149 VAL A N 1
ATOM 1140 C CA . VAL A 1 149 ? 4.447 3.811 -23.078 1.00 93.19 149 VAL A CA 1
ATOM 1141 C C . VAL A 1 149 ? 4.700 2.331 -22.777 1.00 93.19 149 VAL A C 1
ATOM 1143 O O . VAL A 1 149 ? 4.348 1.468 -23.579 1.00 93.19 149 VAL A O 1
ATOM 1146 N N . CYS A 1 150 ? 5.269 2.010 -21.611 1.00 90.00 150 CYS A N 1
ATOM 1147 C CA . CYS A 1 150 ? 5.596 0.631 -21.237 1.00 90.00 150 CYS A CA 1
ATOM 1148 C C . CYS A 1 150 ? 4.408 -0.177 -20.675 1.00 90.00 150 CYS A C 1
ATOM 1150 O O . CYS A 1 150 ? 4.444 -1.412 -20.726 1.00 90.00 150 CYS A O 1
ATOM 1152 N N . TYR A 1 151 ? 3.367 0.491 -20.164 1.00 92.19 151 TYR A N 1
ATOM 1153 C CA . TYR A 1 151 ? 2.189 -0.117 -19.527 1.00 92.19 151 TYR A CA 1
ATOM 1154 C C . TYR A 1 151 ? 0.857 0.559 -19.923 1.00 92.19 151 TYR A C 1
ATOM 1156 O O . TYR A 1 151 ? 0.080 0.974 -19.057 1.00 92.19 151 TYR A O 1
ATOM 1164 N N . PRO A 1 152 ? 0.517 0.615 -21.225 1.00 90.75 152 PRO A N 1
ATOM 1165 C CA . PRO A 1 152 ? -0.631 1.381 -21.719 1.00 90.75 152 PRO A CA 1
ATOM 1166 C C . PRO A 1 152 ? -1.976 0.899 -21.157 1.00 90.75 152 PRO A C 1
ATOM 1168 O O . PRO A 1 152 ? -2.840 1.713 -20.838 1.00 90.75 152 PRO A O 1
ATOM 1171 N N . ALA A 1 153 ? -2.154 -0.414 -20.969 1.00 92.25 153 ALA A N 1
ATOM 1172 C CA . ALA A 1 153 ? -3.388 -0.970 -20.408 1.00 92.25 153 ALA A CA 1
ATOM 1173 C C . ALA A 1 153 ? -3.635 -0.500 -18.962 1.00 92.25 153 ALA A C 1
ATOM 1175 O O . ALA A 1 153 ? -4.756 -0.133 -18.616 1.00 92.25 153 ALA A O 1
ATOM 1176 N N . GLN A 1 154 ? -2.585 -0.456 -18.136 1.00 89.25 154 GLN A N 1
ATOM 1177 C CA . GLN A 1 154 ? -2.666 0.014 -16.749 1.00 89.25 154 GLN A CA 1
ATOM 1178 C C . GLN A 1 154 ? -2.891 1.529 -16.699 1.00 89.25 154 GLN A C 1
ATOM 1180 O O . GLN A 1 154 ? -3.685 2.010 -15.895 1.00 89.25 154 GLN A O 1
ATOM 1185 N N . SER A 1 155 ? -2.269 2.284 -17.609 1.00 90.62 155 SER A N 1
ATOM 1186 C CA . SER A 1 155 ? -2.477 3.733 -17.711 1.00 90.62 155 SER A CA 1
ATOM 1187 C C . SER A 1 155 ? -3.911 4.104 -18.080 1.00 90.62 155 SER A C 1
ATOM 1189 O O . SER A 1 155 ? -4.459 5.038 -17.502 1.00 90.62 155 SER A O 1
ATOM 1191 N N . VAL A 1 156 ? -4.554 3.353 -18.981 1.00 93.06 156 VAL A N 1
ATOM 1192 C CA . VAL A 1 156 ? -5.961 3.589 -19.351 1.00 93.06 156 VAL A CA 1
ATOM 1193 C C . VAL A 1 156 ? -6.905 3.343 -18.174 1.00 93.06 156 VAL A C 1
ATOM 1195 O O . VAL A 1 156 ? -7.875 4.078 -18.022 1.00 93.06 156 VAL A O 1
ATOM 1198 N N . VAL A 1 157 ? -6.641 2.340 -17.331 1.00 93.25 157 VAL A N 1
ATOM 1199 C CA . VAL A 1 157 ? -7.462 2.081 -16.134 1.00 93.25 157 VAL A CA 1
ATOM 1200 C C . VAL A 1 157 ? -7.351 3.237 -15.143 1.00 93.25 157 VAL A C 1
ATOM 1202 O O . VAL A 1 157 ? -8.369 3.710 -14.653 1.00 93.25 157 VAL A O 1
ATOM 1205 N N . ILE A 1 158 ? -6.136 3.732 -14.901 1.00 88.19 158 ILE A N 1
ATOM 1206 C CA . ILE A 1 158 ? -5.895 4.854 -13.983 1.00 88.19 158 ILE A CA 1
ATOM 1207 C C . ILE A 1 158 ? -6.512 6.153 -14.523 1.00 88.19 158 ILE A C 1
ATOM 1209 O O . ILE A 1 158 ? -7.063 6.929 -13.755 1.00 88.19 158 ILE A O 1
ATOM 1213 N N . ALA A 1 159 ? -6.462 6.383 -15.838 1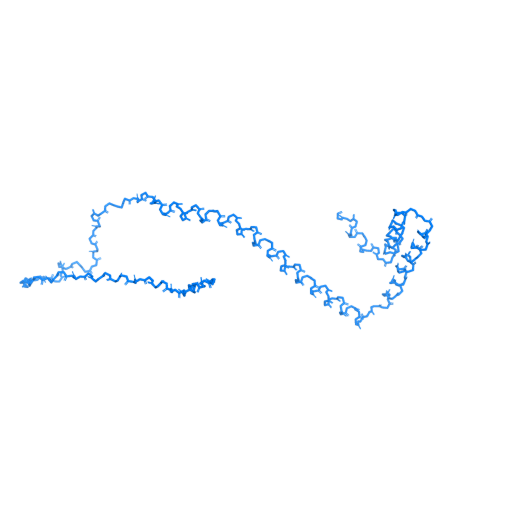.00 90.31 159 ALA A N 1
ATOM 1214 C CA . ALA A 1 159 ? -7.031 7.576 -16.469 1.00 90.31 159 ALA A CA 1
ATOM 1215 C C . ALA A 1 159 ? -8.569 7.574 -16.547 1.00 90.31 159 ALA A C 1
ATOM 1217 O O . ALA A 1 159 ? -9.161 8.611 -16.834 1.00 90.31 159 ALA A O 1
ATOM 1218 N N . LYS A 1 160 ? -9.212 6.415 -16.354 1.00 88.12 160 LYS A N 1
ATOM 1219 C CA . LYS A 1 160 ? -10.676 6.276 -16.340 1.00 88.12 160 LYS A CA 1
ATOM 1220 C C . LYS A 1 160 ? -11.308 6.550 -14.973 1.00 88.12 160 LYS A C 1
ATOM 1222 O O . LYS A 1 160 ? -12.535 6.597 -14.908 1.00 88.12 160 LYS A O 1
ATOM 1227 N N . VAL A 1 161 ? -10.497 6.658 -13.920 1.00 70.31 161 VAL A N 1
ATOM 1228 C CA . VAL A 1 161 ? -10.939 6.984 -12.555 1.00 70.31 161 VAL A CA 1
ATOM 1229 C C . VAL A 1 161 ? -11.337 8.450 -12.447 1.00 70.31 161 VAL A C 1
ATOM 1231 O O . VAL A 1 161 ? -10.648 9.296 -13.059 1.00 70.31 161 VAL A O 1
#